Protein AF-U2W7V1-F1 (afdb_monomer_lite)

Foldseek 3Di:
DPPVVVVVVVVVVVVPPPVPVVVVVVVVVCVVVVVVPDDPVNLVVLLCCCPVVVDDLVVSCVVPVDDSVSNVVSNVVVVVVVVCCVVPDPPPQDPVNVVVVVVVVVVVVVVVVVVVVVVVVVVVVVVVVVD

Structure (mmCIF, N/CA/C/O backbone):
data_AF-U2W7V1-F1
#
_entry.id   AF-U2W7V1-F1
#
loop_
_atom_site.group_PDB
_atom_site.id
_atom_site.type_symbol
_atom_site.label_atom_id
_atom_site.label_alt_id
_atom_site.label_comp_id
_atom_site.label_asym_id
_atom_site.label_entity_id
_atom_site.label_seq_id
_atom_site.pdbx_PDB_ins_code
_atom_site.Cartn_x
_atom_site.Cartn_y
_atom_site.Cartn_z
_atom_site.occupancy
_atom_site.B_iso_or_equiv
_atom_site.auth_seq_id
_atom_site.auth_comp_id
_atom_site.auth_asym_id
_atom_site.auth_atom_id
_atom_site.pdbx_PDB_model_num
ATOM 1 N N . MET A 1 1 ? -11.593 -4.639 65.203 1.00 46.31 1 MET A N 1
ATOM 2 C CA . MET A 1 1 ? -12.203 -3.628 64.311 1.00 46.31 1 MET A CA 1
ATOM 3 C C . MET A 1 1 ? -11.632 -3.829 62.911 1.00 46.31 1 MET A C 1
ATOM 5 O O . MET A 1 1 ? -10.587 -3.262 62.651 1.00 46.31 1 MET A O 1
ATOM 9 N N . ASN A 1 2 ? -12.210 -4.727 62.095 1.00 41.78 2 ASN A N 1
ATOM 10 C CA . ASN A 1 2 ? -12.081 -4.755 60.615 1.00 41.78 2 ASN A CA 1
ATOM 11 C C . ASN A 1 2 ? -12.765 -5.967 59.935 1.00 41.78 2 ASN A C 1
ATOM 13 O O . ASN A 1 2 ? -12.389 -6.346 58.836 1.00 41.78 2 ASN A O 1
ATOM 17 N N . GLU A 1 3 ? -13.810 -6.550 60.529 1.00 38.28 3 GLU A N 1
ATOM 18 C CA . GLU A 1 3 ? -14.645 -7.562 59.842 1.00 38.28 3 GLU A CA 1
ATOM 19 C C . GLU A 1 3 ? -16.018 -7.019 59.419 1.00 38.28 3 GLU A C 1
ATOM 21 O O . GLU A 1 3 ? -16.662 -7.559 58.528 1.00 38.28 3 GLU A O 1
ATOM 26 N N . VAL A 1 4 ? -16.448 -5.884 59.979 1.00 44.00 4 VAL A N 1
ATOM 27 C CA . VAL A 1 4 ? -17.765 -5.289 59.684 1.00 44.00 4 VAL A CA 1
ATOM 28 C C . VAL A 1 4 ? -17.749 -4.461 58.385 1.00 44.00 4 VAL A C 1
ATOM 30 O O . VAL A 1 4 ? -18.788 -4.262 57.762 1.00 44.00 4 VAL A O 1
ATOM 33 N N . ALA A 1 5 ? -16.571 -4.025 57.920 1.00 38.69 5 ALA A N 1
ATOM 34 C CA . ALA A 1 5 ? -16.432 -3.235 56.691 1.00 38.69 5 ALA A CA 1
ATOM 35 C C . ALA A 1 5 ? -16.484 -4.079 55.402 1.00 38.69 5 ALA A C 1
ATOM 37 O O . ALA A 1 5 ? -16.853 -3.552 54.356 1.00 38.69 5 ALA A O 1
ATOM 38 N N . HIS A 1 6 ? -16.171 -5.378 55.4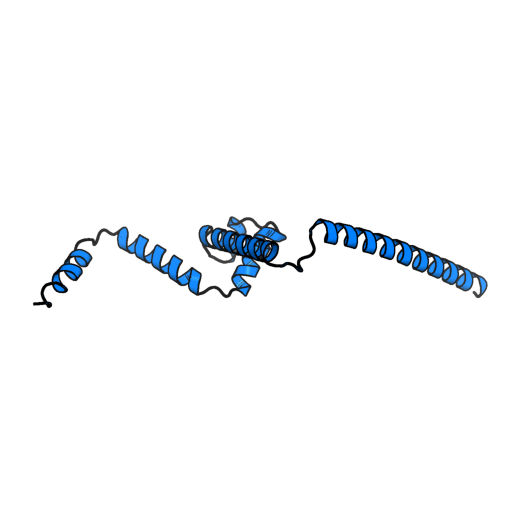74 1.00 37.34 6 HIS A N 1
ATOM 39 C CA . HIS A 1 6 ? -16.251 -6.284 54.322 1.00 37.34 6 HIS A CA 1
ATOM 40 C C . HIS A 1 6 ? -17.674 -6.800 54.062 1.00 37.34 6 HIS A C 1
ATOM 42 O O . HIS A 1 6 ? -18.056 -6.978 52.911 1.00 37.34 6 HIS A O 1
ATOM 48 N N . GLY A 1 7 ? -18.502 -6.951 55.102 1.00 36.66 7 GLY A N 1
ATOM 49 C CA . GLY A 1 7 ? -19.893 -7.388 54.924 1.00 36.66 7 GLY A CA 1
ATOM 50 C C . GLY A 1 7 ? -20.793 -6.348 54.238 1.00 36.66 7 GLY A C 1
ATOM 51 O O . GLY A 1 7 ? -21.747 -6.703 53.547 1.00 36.66 7 GLY A O 1
ATOM 52 N N . CYS A 1 8 ? -20.484 -5.054 54.380 1.00 32.47 8 CYS A N 1
ATOM 53 C CA . CYS A 1 8 ? -21.309 -3.980 53.815 1.00 32.47 8 CYS A CA 1
ATOM 54 C C . CYS A 1 8 ? -21.071 -3.753 52.311 1.00 32.47 8 CYS A C 1
ATOM 56 O O . CYS A 1 8 ? -21.986 -3.333 51.602 1.00 32.47 8 CYS A O 1
ATOM 58 N N . THR A 1 9 ? -19.877 -4.057 51.796 1.00 43.09 9 THR A N 1
ATOM 59 C CA . THR A 1 9 ? -19.566 -3.946 50.360 1.00 43.09 9 THR A CA 1
ATOM 60 C C . THR A 1 9 ? -20.189 -5.072 49.533 1.00 43.09 9 THR A C 1
ATOM 62 O O . THR A 1 9 ? -20.563 -4.844 48.383 1.00 43.09 9 THR A O 1
ATOM 65 N N . GLU A 1 10 ? -20.399 -6.253 50.117 1.00 36.72 10 GLU A N 1
ATOM 66 C CA . GLU A 1 10 ? -21.014 -7.399 49.431 1.00 36.72 10 GLU A CA 1
ATOM 67 C C . GLU A 1 10 ? -22.549 -7.304 49.345 1.00 36.72 10 GLU A C 1
ATOM 69 O O . GLU A 1 10 ? -23.153 -7.736 48.360 1.00 36.72 10 GLU A O 1
ATOM 74 N N . MET A 1 11 ? -23.196 -6.633 50.305 1.00 31.86 11 MET A N 1
ATOM 75 C CA . MET A 1 11 ? -24.655 -6.456 50.307 1.00 31.86 11 MET A CA 1
ATOM 76 C C . MET A 1 11 ? -25.177 -5.423 49.296 1.00 31.86 11 MET A C 1
ATOM 78 O O . MET A 1 11 ? -26.312 -5.547 48.830 1.00 31.86 11 MET A O 1
ATOM 82 N N . ILE A 1 12 ? -24.376 -4.424 48.909 1.00 43.31 12 ILE A N 1
ATOM 83 C CA . ILE A 1 12 ? -24.783 -3.455 47.873 1.00 43.31 12 ILE A CA 1
ATOM 84 C C . ILE A 1 12 ? -24.740 -4.108 46.482 1.00 43.31 12 ILE A C 1
ATOM 86 O O . ILE A 1 12 ? -25.607 -3.842 45.646 1.00 43.31 12 ILE A O 1
ATOM 90 N N . TYR A 1 13 ? -23.809 -5.041 46.255 1.00 39.81 13 TYR A N 1
ATOM 91 C CA . TYR A 1 13 ? -23.689 -5.762 44.984 1.00 39.81 13 TYR A CA 1
ATOM 92 C C . TYR A 1 13 ? -24.895 -6.674 44.702 1.00 39.81 13 TYR A C 1
ATOM 94 O O . TYR A 1 13 ? -25.314 -6.813 43.556 1.00 39.81 13 TYR A O 1
ATOM 102 N N . GLN A 1 14 ? -25.521 -7.235 45.741 1.00 37.44 14 GLN A N 1
ATOM 103 C CA . GLN A 1 14 ? -26.710 -8.083 45.591 1.00 37.44 14 GLN A CA 1
ATOM 104 C C . GLN A 1 14 ? -28.033 -7.305 45.478 1.00 37.44 14 GLN A C 1
ATOM 106 O O . GLN A 1 14 ? -29.055 -7.892 45.119 1.00 37.44 14 GLN A O 1
ATOM 111 N N . ARG A 1 15 ? -28.046 -5.988 45.734 1.00 37.66 15 ARG A N 1
ATOM 112 C CA . ARG A 1 15 ? -29.266 -5.159 45.651 1.00 37.66 15 ARG A CA 1
ATOM 113 C C . ARG A 1 15 ? -29.425 -4.420 44.318 1.00 37.66 15 ARG A C 1
ATOM 115 O O . ARG A 1 15 ? -30.537 -4.019 43.990 1.00 37.66 15 ARG A O 1
ATOM 122 N N . CYS A 1 16 ? -28.369 -4.311 43.514 1.00 37.78 16 CYS A N 1
ATOM 123 C CA . CYS A 1 16 ? -28.434 -3.785 42.146 1.00 37.78 16 CYS A CA 1
ATOM 124 C C . CYS A 1 16 ? -28.500 -4.912 41.106 1.00 37.78 16 CYS A C 1
ATOM 126 O O . CYS A 1 16 ? -27.800 -4.893 40.098 1.00 37.78 16 CYS A O 1
ATOM 128 N N . ASN A 1 17 ? -29.385 -5.887 41.328 1.00 46.75 17 ASN A N 1
ATOM 129 C CA . ASN A 1 17 ? -29.842 -6.792 40.277 1.00 46.75 17 ASN A CA 1
ATOM 130 C C . ASN A 1 17 ? -30.940 -6.098 39.449 1.00 46.75 17 ASN A C 1
ATOM 132 O O . ASN A 1 17 ? -32.099 -6.508 39.446 1.00 46.75 17 ASN A O 1
ATOM 136 N N . THR A 1 18 ? -30.582 -5.000 38.781 1.00 43.03 18 THR A N 1
ATOM 137 C CA . THR A 1 18 ? -31.347 -4.505 37.637 1.00 43.03 18 THR A CA 1
ATOM 138 C C . THR A 1 18 ? -30.667 -5.049 36.390 1.00 43.03 18 THR A C 1
ATOM 140 O O . THR A 1 18 ? -29.476 -4.843 36.150 1.00 43.03 18 THR A O 1
ATOM 143 N N . SER A 1 19 ? -31.435 -5.800 35.611 1.00 51.12 19 SER A N 1
ATOM 144 C CA . SER A 1 19 ? -31.027 -6.630 34.471 1.00 51.12 19 SER A CA 1
ATOM 145 C C . SER A 1 19 ? -30.205 -5.935 33.369 1.00 51.12 19 SER A C 1
ATOM 147 O O . SER A 1 19 ? -29.739 -6.605 32.452 1.00 51.12 19 SER A O 1
ATOM 149 N N . GLY A 1 20 ? -29.974 -4.621 33.448 1.00 51.78 20 GLY A N 1
ATOM 150 C CA . GLY A 1 20 ? -29.133 -3.863 32.517 1.00 51.78 20 GLY A CA 1
ATOM 151 C C . GLY A 1 20 ? -27.649 -3.766 32.901 1.00 51.78 20 GLY A C 1
ATOM 152 O O . GLY A 1 20 ? -26.794 -3.772 32.017 1.00 51.78 20 GLY A O 1
ATOM 153 N N . LEU A 1 21 ? -27.298 -3.719 34.193 1.00 42.81 21 LEU A N 1
ATOM 154 C CA . LEU A 1 21 ? -25.903 -3.482 34.610 1.00 42.81 21 LEU A CA 1
ATOM 155 C C . LEU A 1 21 ? -25.003 -4.709 34.407 1.00 42.81 21 LEU A C 1
ATOM 157 O O . LEU A 1 21 ? -23.841 -4.559 34.034 1.00 42.81 21 LEU A O 1
ATOM 161 N N . MET A 1 22 ? -25.546 -5.922 34.548 1.00 49.09 22 MET A N 1
ATOM 162 C CA . MET A 1 22 ? -24.823 -7.164 34.232 1.00 49.09 22 MET A CA 1
ATOM 163 C C . MET A 1 22 ? -24.503 -7.282 32.734 1.00 49.09 22 MET A C 1
ATOM 165 O O . MET A 1 22 ? -23.434 -7.771 32.373 1.00 49.09 22 MET A O 1
ATOM 169 N N . SER A 1 23 ? -25.381 -6.772 31.863 1.00 51.91 23 SER A N 1
ATOM 170 C CA . SER A 1 23 ? -25.150 -6.746 30.414 1.00 51.91 23 SER A CA 1
ATOM 171 C C . SER A 1 23 ? -24.020 -5.777 30.049 1.00 51.91 23 SER A C 1
ATOM 173 O O . SER A 1 23 ? -23.095 -6.145 29.327 1.00 51.91 23 SER A O 1
ATOM 175 N N . ILE A 1 24 ? -24.015 -4.577 30.639 1.00 53.06 24 ILE A N 1
ATOM 176 C CA . ILE A 1 24 ? -22.962 -3.575 30.414 1.00 53.06 24 ILE A CA 1
ATOM 177 C C . ILE A 1 24 ? -21.617 -4.042 30.989 1.00 53.06 24 ILE A C 1
ATOM 179 O O . ILE A 1 24 ? -20.596 -3.908 30.322 1.00 53.06 24 ILE A O 1
ATOM 183 N N . ILE A 1 25 ? -21.585 -4.652 32.179 1.00 54.06 25 ILE A N 1
ATOM 184 C CA . ILE A 1 25 ? -20.343 -5.194 32.755 1.00 54.06 25 ILE A CA 1
ATOM 185 C C . ILE A 1 25 ? -19.805 -6.368 31.919 1.00 54.06 25 ILE A C 1
ATOM 187 O O . ILE A 1 25 ? -18.590 -6.478 31.771 1.00 54.06 25 ILE A O 1
ATOM 191 N N . SER A 1 26 ? -20.667 -7.208 31.328 1.00 52.16 26 SER A N 1
ATOM 192 C CA . SER A 1 26 ? -20.252 -8.266 30.389 1.00 52.16 26 SER A CA 1
ATOM 193 C C . SER A 1 26 ? -19.654 -7.686 29.102 1.00 52.16 26 SER A C 1
ATOM 195 O O . SER A 1 26 ? -18.567 -8.090 28.698 1.00 52.16 26 SER A O 1
ATOM 197 N N . LEU A 1 27 ? -20.298 -6.667 28.523 1.00 50.19 27 LEU A N 1
ATOM 198 C CA . LEU A 1 27 ? -19.819 -5.944 27.337 1.00 50.19 27 LEU A CA 1
ATOM 199 C C . LEU A 1 27 ? -18.483 -5.226 27.592 1.00 50.19 27 LEU A C 1
ATOM 201 O O . LEU A 1 27 ? -17.589 -5.237 26.747 1.00 50.19 27 LEU A O 1
ATOM 205 N N . VAL A 1 28 ? -18.317 -4.628 28.773 1.00 50.19 28 VAL A N 1
ATOM 206 C CA . VAL A 1 28 ? -17.080 -3.937 29.167 1.00 50.19 28 VAL A CA 1
ATOM 207 C C . VAL A 1 28 ? -15.974 -4.940 29.531 1.00 50.19 28 VAL A C 1
ATOM 209 O O . VAL A 1 28 ? -14.817 -4.713 29.183 1.00 50.19 28 VAL A O 1
ATOM 212 N N . LYS A 1 29 ? -16.297 -6.091 30.144 1.00 49.16 29 LYS A N 1
ATOM 213 C CA . LYS A 1 29 ? -15.340 -7.195 30.362 1.00 49.16 29 LYS A CA 1
ATOM 214 C C . LYS A 1 29 ? -14.842 -7.790 29.046 1.00 49.16 29 LYS A C 1
ATOM 216 O O . LYS A 1 29 ? -13.643 -8.032 28.924 1.00 49.16 29 LYS A O 1
ATOM 221 N N . GLU A 1 30 ? -15.716 -7.990 28.063 1.00 47.25 30 GLU A N 1
ATOM 222 C CA . GLU A 1 30 ? -15.316 -8.448 26.728 1.00 47.25 30 GLU A CA 1
ATOM 223 C C . 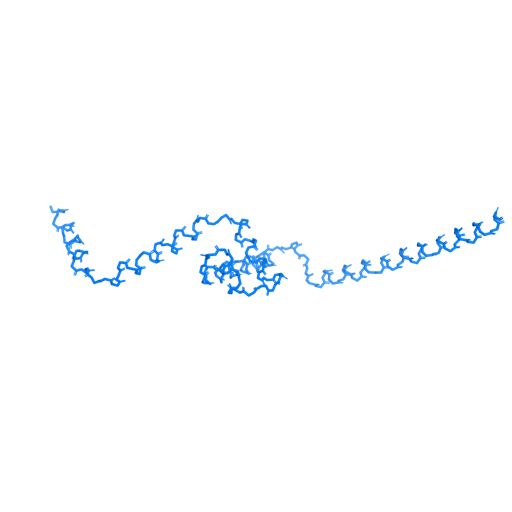GLU A 1 30 ? -14.439 -7.408 26.021 1.00 47.25 30 GLU A C 1
ATOM 225 O O . GLU A 1 30 ? -13.371 -7.758 25.531 1.00 47.25 30 GLU A O 1
ATOM 230 N N . GLN A 1 31 ? -14.786 -6.118 26.067 1.00 49.19 31 GLN A N 1
ATOM 231 C CA . GLN A 1 31 ? -13.950 -5.042 25.510 1.00 49.19 31 GLN A CA 1
ATOM 232 C C . GLN A 1 31 ? -12.540 -4.981 26.139 1.00 49.19 31 GLN A C 1
ATOM 234 O O . GLN A 1 31 ? -11.540 -4.870 25.426 1.00 49.19 31 GLN A O 1
ATOM 239 N N . ILE A 1 32 ? -12.431 -5.122 27.465 1.00 44.88 32 ILE A N 1
ATOM 240 C CA . ILE A 1 32 ? -11.150 -5.055 28.193 1.00 44.88 32 ILE A CA 1
ATOM 241 C C . ILE A 1 32 ? -10.292 -6.321 27.979 1.00 44.88 32 ILE A C 1
ATOM 243 O O . ILE A 1 32 ? -9.063 -6.233 27.924 1.00 44.88 32 ILE A O 1
ATOM 247 N N . ILE A 1 33 ? -10.906 -7.499 27.812 1.00 49.66 33 ILE A N 1
ATOM 248 C CA . ILE A 1 33 ? -10.192 -8.764 27.549 1.00 49.66 33 ILE A CA 1
ATOM 249 C C . ILE A 1 33 ? -9.757 -8.872 26.077 1.00 49.66 33 ILE A C 1
ATOM 251 O O . ILE A 1 33 ? -8.689 -9.418 25.794 1.00 49.66 33 ILE A O 1
ATOM 255 N N . MET A 1 34 ? -10.527 -8.312 25.140 1.00 48.34 34 MET A N 1
ATOM 256 C CA . MET A 1 34 ? -10.229 -8.369 23.705 1.00 48.34 34 MET A CA 1
ATOM 257 C C . MET A 1 34 ? -9.060 -7.463 23.309 1.00 48.34 34 MET A C 1
ATOM 259 O O . MET A 1 34 ? -8.210 -7.880 22.524 1.00 48.34 34 MET A O 1
ATOM 263 N N . SER A 1 35 ? -8.905 -6.296 23.942 1.00 48.91 35 SER A N 1
ATOM 264 C CA . SER A 1 35 ? -7.694 -5.465 23.797 1.00 48.91 35 SER A CA 1
ATOM 265 C C . SER A 1 35 ? -6.400 -6.235 24.137 1.00 48.91 35 SER A C 1
ATOM 267 O O . SER A 1 35 ? -5.376 -6.065 23.465 1.00 48.91 35 SER A O 1
ATOM 269 N N . ARG A 1 36 ? -6.481 -7.166 25.103 1.00 50.53 36 ARG A N 1
ATOM 270 C CA . ARG A 1 36 ? -5.369 -8.006 25.577 1.00 50.53 36 ARG A CA 1
ATOM 271 C C . ARG A 1 36 ? -5.106 -9.280 24.756 1.00 50.53 36 ARG A C 1
ATOM 273 O O . ARG A 1 36 ? -4.075 -9.901 24.987 1.00 50.53 36 ARG A O 1
ATOM 280 N N . LYS A 1 37 ? -5.997 -9.699 23.842 1.00 55.25 37 LYS A N 1
ATOM 281 C CA . LYS A 1 37 ? -5.941 -11.038 23.204 1.00 55.25 37 LYS A CA 1
ATOM 282 C C . LYS A 1 37 ? -5.642 -11.078 21.707 1.00 55.25 37 LYS A C 1
ATOM 284 O O . LYS A 1 37 ? -5.332 -12.153 21.204 1.00 55.25 37 LYS A O 1
ATOM 289 N N . TYR A 1 38 ? -5.735 -9.966 20.986 1.00 63.19 38 TYR A N 1
ATOM 290 C CA . TYR A 1 38 ? -5.417 -9.987 19.559 1.00 63.19 38 TYR A CA 1
ATOM 291 C C . TYR A 1 38 ? -3.917 -9.868 19.331 1.00 63.19 38 TYR A C 1
ATOM 293 O O . TYR A 1 38 ? -3.295 -8.903 19.782 1.00 63.19 38 TYR A O 1
ATOM 301 N N . GLU A 1 39 ? -3.365 -10.840 18.607 1.00 73.31 39 GLU A N 1
ATOM 302 C CA . GLU A 1 39 ? -1.978 -10.824 18.162 1.00 73.31 39 GLU A CA 1
ATOM 303 C C . GLU A 1 39 ? -1.686 -9.501 17.430 1.00 73.31 39 GLU A C 1
ATOM 305 O O . GLU A 1 39 ? -2.496 -9.071 16.599 1.00 73.31 39 GLU A O 1
ATOM 310 N N . PRO A 1 40 ? -0.561 -8.827 17.720 1.00 76.44 40 PRO A N 1
ATOM 311 C CA . PRO A 1 40 ? -0.217 -7.565 17.069 1.00 76.44 40 PRO A CA 1
ATOM 312 C C . PRO A 1 40 ? -0.164 -7.691 15.539 1.00 76.44 40 PRO A C 1
ATOM 314 O O . PRO A 1 40 ? -0.596 -6.773 14.844 1.00 76.44 40 PRO A O 1
ATOM 317 N N . GLU A 1 41 ? 0.255 -8.844 15.008 1.00 74.44 41 GLU A N 1
ATOM 318 C CA . GLU A 1 41 ? 0.202 -9.135 13.568 1.00 74.44 41 GLU A CA 1
ATOM 319 C C . GLU A 1 41 ? -1.224 -9.149 13.019 1.00 74.44 41 GLU A C 1
ATOM 321 O O . GLU A 1 41 ? -1.504 -8.605 11.948 1.00 74.44 41 GLU A O 1
ATOM 326 N N . PHE A 1 42 ? -2.160 -9.721 13.775 1.00 80.00 42 PHE A N 1
ATOM 327 C CA . PHE A 1 42 ? -3.560 -9.741 13.387 1.00 80.00 42 PHE A CA 1
ATOM 328 C C . PHE A 1 42 ? -4.155 -8.329 13.386 1.00 80.00 42 PHE A C 1
ATOM 330 O O . PHE A 1 42 ? -4.800 -7.942 12.413 1.00 80.00 42 PHE A O 1
ATOM 337 N N . LYS A 1 43 ? -3.877 -7.520 14.419 1.00 82.75 43 LYS A N 1
ATOM 338 C CA . LYS A 1 43 ? -4.299 -6.107 14.460 1.00 82.75 43 LYS A CA 1
ATOM 339 C C . LYS A 1 43 ? -3.758 -5.334 13.251 1.00 82.75 43 LYS A C 1
ATOM 341 O O . LYS A 1 43 ? -4.535 -4.669 12.566 1.00 82.75 43 LYS A O 1
ATOM 346 N N . ARG A 1 44 ? -2.465 -5.489 12.931 1.00 82.62 44 ARG A N 1
ATOM 347 C CA . ARG A 1 44 ? -1.829 -4.895 11.739 1.00 82.62 44 ARG A CA 1
ATOM 348 C C . ARG A 1 44 ? -2.524 -5.308 10.446 1.00 82.62 44 ARG A C 1
ATOM 350 O O . ARG A 1 44 ? -2.834 -4.453 9.620 1.00 82.62 44 ARG A O 1
ATOM 357 N N . LYS A 1 45 ? -2.830 -6.600 10.287 1.00 85.75 45 LYS A N 1
ATOM 358 C CA . LYS A 1 45 ? -3.555 -7.110 9.116 1.00 85.75 45 LYS A CA 1
ATOM 359 C C . LYS A 1 45 ? -4.907 -6.415 8.946 1.00 85.75 45 LYS A C 1
ATOM 361 O O . LYS A 1 45 ? -5.243 -6.012 7.838 1.00 85.75 45 LYS A O 1
ATOM 366 N N . ILE A 1 46 ? -5.671 -6.252 10.025 1.00 87.44 46 ILE A N 1
ATOM 367 C CA . ILE A 1 46 ? -6.987 -5.604 9.967 1.00 87.44 46 ILE A CA 1
ATOM 368 C C . ILE A 1 46 ? -6.875 -4.118 9.611 1.00 87.44 46 ILE A C 1
ATOM 370 O O . ILE A 1 46 ? -7.631 -3.633 8.769 1.00 87.44 46 ILE A O 1
ATOM 374 N N . VAL A 1 47 ? -5.920 -3.404 10.210 1.00 84.06 47 VAL A N 1
ATOM 375 C CA . VAL A 1 47 ? -5.670 -1.991 9.891 1.00 84.06 47 VAL A CA 1
ATOM 376 C C . VAL A 1 47 ? -5.269 -1.826 8.421 1.00 84.06 47 VAL A C 1
ATOM 378 O O . VAL A 1 47 ? -5.790 -0.935 7.751 1.00 84.06 47 VAL A O 1
ATOM 381 N N . ARG A 1 48 ? -4.437 -2.729 7.888 1.00 84.75 48 ARG A N 1
ATOM 382 C CA . ARG A 1 48 ? -4.035 -2.743 6.476 1.00 84.75 48 ARG A CA 1
ATOM 383 C C . ARG A 1 48 ? -5.216 -2.891 5.518 1.00 84.75 48 ARG A C 1
ATOM 385 O O . ARG A 1 48 ? -5.330 -2.117 4.571 1.00 84.75 48 ARG A O 1
ATOM 392 N N . LEU A 1 49 ? -6.124 -3.834 5.785 1.00 86.44 49 LEU A N 1
ATOM 393 C CA . LEU A 1 49 ? -7.337 -4.020 4.973 1.00 86.44 49 LEU A CA 1
ATOM 394 C C . LEU A 1 49 ? -8.150 -2.719 4.867 1.00 86.44 49 LEU A C 1
ATOM 396 O O . LEU A 1 49 ? -8.747 -2.434 3.830 1.00 86.44 49 LEU A O 1
ATOM 400 N N . HIS A 1 50 ? -8.191 -1.922 5.937 1.00 86.94 50 HIS A N 1
ATOM 401 C CA . HIS A 1 50 ? -8.907 -0.652 5.925 1.00 86.94 50 HIS A CA 1
ATOM 402 C C . HIS A 1 50 ? -8.125 0.466 5.223 1.00 86.94 50 HIS A C 1
ATOM 404 O O . HIS A 1 50 ? -8.672 1.114 4.332 1.00 86.94 50 HIS A O 1
ATOM 410 N N . LEU A 1 51 ? -6.874 0.703 5.629 1.00 79.44 51 LEU A N 1
ATOM 411 C CA . LEU A 1 51 ? -6.093 1.869 5.204 1.00 79.44 51 LEU A CA 1
ATOM 412 C C . LEU A 1 51 ? -5.456 1.704 3.821 1.00 79.44 51 LEU A C 1
ATOM 414 O O . LEU A 1 51 ? -5.436 2.661 3.054 1.00 79.44 51 LEU A O 1
ATOM 418 N N . GLU A 1 52 ? -4.947 0.515 3.498 1.00 79.38 52 GLU A N 1
ATOM 419 C CA . GLU A 1 52 ? -4.272 0.257 2.220 1.00 79.38 52 GLU A CA 1
ATOM 420 C C . GLU A 1 52 ? -5.252 -0.256 1.160 1.00 79.38 52 GLU A C 1
ATOM 422 O O . GLU A 1 52 ? -5.233 0.206 0.022 1.00 79.38 52 GLU A O 1
ATOM 427 N N . GLU A 1 53 ? -6.144 -1.181 1.525 1.00 83.88 53 GLU A N 1
ATOM 428 C CA . GLU A 1 53 ? -7.090 -1.791 0.575 1.00 83.88 53 GLU A CA 1
ATOM 429 C C . GLU A 1 53 ? -8.447 -1.061 0.505 1.00 83.88 53 GLU A C 1
ATOM 431 O O . GLU A 1 53 ? -9.303 -1.408 -0.310 1.00 83.88 53 GLU A O 1
ATOM 436 N N . GLY A 1 54 ? -8.678 -0.054 1.357 1.00 86.81 54 GLY A N 1
ATOM 437 C CA . GLY A 1 54 ? -9.889 0.777 1.333 1.00 86.81 54 GLY A CA 1
ATOM 438 C C . GLY A 1 54 ? -11.175 0.056 1.755 1.00 86.81 54 GLY A C 1
ATOM 439 O O . GLY A 1 54 ? -12.282 0.530 1.476 1.00 86.81 54 GLY A O 1
ATOM 440 N N . ARG A 1 55 ? -11.080 -1.105 2.416 1.00 87.50 55 ARG A N 1
ATOM 441 C CA . ARG A 1 55 ? -12.257 -1.885 2.833 1.00 87.50 55 ARG A CA 1
ATOM 442 C C . ARG A 1 55 ? -13.050 -1.118 3.887 1.00 87.50 55 ARG A C 1
ATOM 444 O O . ARG A 1 55 ? -12.495 -0.577 4.838 1.00 87.50 55 ARG A O 1
ATOM 451 N N . SER A 1 56 ? -14.379 -1.110 3.778 1.00 88.00 56 SER A N 1
ATOM 452 C CA . SER A 1 56 ? -15.218 -0.457 4.790 1.00 88.00 56 SER A CA 1
ATOM 453 C C . SER A 1 56 ? -15.194 -1.211 6.121 1.00 88.00 56 SER A C 1
ATOM 455 O O . SER A 1 56 ? -15.207 -2.443 6.144 1.00 88.00 56 SER A O 1
ATOM 457 N N . TYR A 1 57 ? -15.284 -0.478 7.236 1.00 81.25 57 TYR A N 1
ATOM 458 C CA . TYR A 1 57 ? -15.412 -1.074 8.568 1.00 81.25 57 TYR A CA 1
ATOM 459 C C . TYR A 1 57 ? -16.509 -2.139 8.632 1.00 81.25 57 TYR A C 1
ATOM 461 O O . TYR A 1 57 ? -16.284 -3.193 9.205 1.00 81.25 57 TYR A O 1
ATOM 469 N N . LYS A 1 58 ? -17.665 -1.903 7.991 1.00 85.94 58 LYS A N 1
ATOM 470 C CA . LYS A 1 58 ? -18.786 -2.857 7.966 1.00 85.94 58 LYS A CA 1
ATOM 471 C C . LYS A 1 58 ? -18.393 -4.200 7.345 1.00 85.94 58 LYS A C 1
ATOM 473 O O . LYS A 1 58 ? -18.743 -5.239 7.892 1.00 85.94 58 LYS A O 1
ATOM 478 N N . SER A 1 59 ? -17.672 -4.172 6.221 1.00 87.31 59 SER A N 1
ATOM 479 C CA . SER A 1 59 ? -17.201 -5.386 5.541 1.00 87.31 59 SER A CA 1
ATOM 480 C C . SER A 1 59 ? -16.231 -6.166 6.424 1.00 87.31 59 SER A C 1
ATOM 482 O O . SER A 1 59 ? -16.385 -7.371 6.584 1.00 87.31 59 SER A O 1
ATOM 484 N N . ILE A 1 60 ? -15.282 -5.470 7.049 1.00 85.62 60 ILE A N 1
ATOM 485 C CA . ILE A 1 60 ? -14.278 -6.092 7.914 1.00 85.62 60 ILE A CA 1
ATOM 486 C C . ILE A 1 60 ? -14.946 -6.679 9.172 1.00 85.62 60 ILE A C 1
ATOM 488 O O . ILE A 1 60 ? -14.706 -7.827 9.529 1.00 85.62 60 ILE A O 1
ATOM 492 N N . THR A 1 61 ? -15.844 -5.940 9.827 1.00 82.25 61 THR A N 1
ATOM 493 C CA . THR A 1 61 ? -16.553 -6.434 11.020 1.00 82.25 61 THR A CA 1
ATOM 494 C C . THR A 1 61 ? -17.468 -7.620 10.711 1.00 82.25 61 THR A C 1
ATOM 496 O O . THR A 1 61 ? -17.625 -8.494 11.556 1.00 82.25 61 THR A O 1
ATOM 499 N N . ALA A 1 62 ? -18.058 -7.669 9.511 1.00 82.25 62 ALA A N 1
ATOM 500 C CA . ALA A 1 62 ? -18.913 -8.778 9.087 1.00 82.25 62 ALA A CA 1
ATOM 501 C C . ALA A 1 62 ? -18.116 -10.059 8.793 1.00 82.25 62 ALA A C 1
ATOM 503 O O . ALA A 1 62 ? -18.594 -11.147 9.089 1.00 82.25 62 ALA A O 1
ATOM 504 N N . GLU A 1 63 ? -16.910 -9.935 8.233 1.00 82.69 63 GLU A N 1
ATOM 505 C CA . GLU A 1 63 ? -16.055 -11.079 7.890 1.00 82.69 63 GLU A CA 1
ATOM 506 C C . GLU A 1 63 ? -15.371 -11.685 9.122 1.00 82.69 63 GLU A C 1
ATOM 508 O O . GLU A 1 63 ? -15.301 -12.903 9.258 1.00 82.69 63 GLU A O 1
ATOM 513 N N . TYR A 1 64 ? -14.892 -10.844 10.040 1.00 79.44 64 TYR A N 1
ATOM 514 C CA . TYR A 1 64 ? -14.056 -11.287 11.158 1.00 79.44 64 TYR A CA 1
ATOM 515 C C . TYR A 1 64 ? -14.752 -11.243 12.530 1.00 79.44 64 TYR A C 1
ATOM 517 O O . TYR A 1 64 ? -14.171 -11.657 13.533 1.00 79.44 64 TYR A O 1
ATOM 525 N N . GLY A 1 65 ? -15.987 -10.739 12.600 1.00 71.12 65 GLY A N 1
ATOM 526 C CA . GLY A 1 65 ? -16.848 -10.851 13.783 1.00 71.12 65 GLY A CA 1
ATOM 527 C C . GLY A 1 65 ? -16.508 -9.932 14.962 1.00 71.12 65 GLY A C 1
ATOM 528 O O . GLY A 1 65 ? -16.994 -10.163 16.066 1.00 71.12 65 GLY A O 1
ATOM 529 N N . PHE A 1 66 ? -15.690 -8.892 14.772 1.00 78.56 66 PHE A N 1
ATOM 530 C CA . PHE A 1 66 ? -15.386 -7.905 15.819 1.00 78.56 66 PHE A CA 1
ATOM 531 C C . PHE A 1 66 ? -16.190 -6.606 15.687 1.00 78.56 66 PHE A C 1
ATOM 533 O O . PHE A 1 66 ? -16.788 -6.314 14.654 1.00 78.56 66 PHE A O 1
ATOM 540 N N . SER A 1 67 ? -16.212 -5.806 16.759 1.00 76.00 67 SER A N 1
ATOM 541 C CA . SER A 1 67 ? -16.941 -4.533 16.787 1.00 76.00 67 SER A CA 1
ATOM 542 C C . SER A 1 67 ? -16.245 -3.447 15.960 1.00 76.00 67 SER A C 1
ATOM 544 O O . SER A 1 67 ? -15.017 -3.372 15.911 1.00 76.00 67 SER A O 1
ATOM 546 N N . LYS A 1 68 ? -17.030 -2.535 15.369 1.00 79.69 68 LYS A N 1
ATOM 547 C CA . LYS A 1 68 ? -16.504 -1.347 14.669 1.00 79.69 68 LYS A CA 1
ATOM 548 C C . LYS A 1 68 ? -15.568 -0.525 15.565 1.00 79.69 68 LYS A C 1
ATOM 550 O O . LYS A 1 68 ? -14.557 -0.019 15.088 1.00 79.69 68 LYS A O 1
ATOM 555 N N . THR A 1 69 ? -15.896 -0.416 16.852 1.00 78.19 69 THR A N 1
ATOM 556 C CA . THR A 1 69 ? -15.107 0.319 17.848 1.00 78.19 69 THR A CA 1
ATOM 557 C C . THR A 1 69 ? -13.699 -0.252 17.999 1.00 78.19 69 THR A C 1
ATOM 559 O O . THR A 1 69 ? -12.746 0.514 18.061 1.00 78.19 69 THR A O 1
ATOM 562 N N . ALA A 1 70 ? -13.551 -1.581 17.990 1.00 78.31 70 ALA A N 1
ATOM 563 C CA . ALA A 1 70 ? -12.240 -2.225 18.082 1.00 78.31 70 ALA A CA 1
ATOM 564 C C . ALA A 1 70 ? -11.361 -1.910 16.862 1.00 78.31 70 ALA A C 1
ATOM 566 O O . ALA A 1 70 ? -10.201 -1.542 17.020 1.00 78.31 70 ALA A O 1
ATOM 567 N N . VAL A 1 71 ? -11.933 -1.976 15.655 1.00 81.19 71 VAL A N 1
ATOM 568 C CA . VAL A 1 71 ? -11.207 -1.640 14.418 1.00 81.19 71 VAL A CA 1
ATOM 569 C C . VAL A 1 71 ? -10.790 -0.169 14.410 1.00 81.19 71 VAL A C 1
ATOM 571 O O . VAL A 1 71 ? -9.647 0.136 14.090 1.00 81.19 71 VAL A O 1
ATOM 574 N N . SER A 1 72 ? -11.690 0.732 14.821 1.00 81.00 72 SER A N 1
ATOM 575 C CA . SER A 1 72 ? -11.385 2.163 14.963 1.00 81.00 72 SER A CA 1
ATOM 576 C C . SER A 1 72 ? -10.215 2.393 15.920 1.00 81.00 72 SER A C 1
ATOM 578 O O . SER A 1 72 ? -9.277 3.106 15.579 1.00 81.00 72 SER A O 1
ATOM 580 N N . HIS A 1 73 ? -10.232 1.736 17.085 1.00 82.44 73 HIS A N 1
ATOM 581 C CA . HIS A 1 73 ? -9.163 1.848 18.075 1.00 82.44 73 HIS A CA 1
ATOM 582 C C . HIS A 1 73 ? -7.812 1.382 17.522 1.00 82.44 73 HIS A C 1
ATOM 584 O O . HIS A 1 73 ? -6.813 2.068 17.703 1.00 82.44 73 HIS A O 1
ATOM 590 N N . TRP A 1 74 ? -7.764 0.253 16.806 1.00 84.00 74 TRP A N 1
ATOM 591 C CA . TRP A 1 74 ? -6.511 -0.223 16.207 1.00 84.00 74 TRP A CA 1
ATOM 592 C C . TRP A 1 74 ? -5.999 0.707 15.108 1.00 84.00 74 TRP A C 1
ATOM 594 O O . TRP A 1 74 ? -4.793 0.916 15.014 1.00 84.00 74 TRP A O 1
ATOM 604 N N . CYS A 1 75 ? -6.888 1.300 14.305 1.00 82.38 75 CYS A N 1
ATOM 605 C CA . CYS A 1 75 ? -6.498 2.310 13.320 1.00 82.38 75 CYS A CA 1
ATOM 606 C C . CYS A 1 75 ? -5.905 3.560 13.994 1.00 82.38 75 CYS A C 1
ATOM 608 O O . CYS A 1 75 ? -4.900 4.089 13.523 1.00 82.38 75 CYS A O 1
ATOM 610 N N . GLU A 1 76 ? -6.486 4.012 15.108 1.00 81.44 76 GLU A N 1
ATOM 611 C CA . GLU A 1 76 ? -5.963 5.141 15.884 1.00 81.44 76 GLU A CA 1
ATOM 612 C C . GLU A 1 76 ? -4.614 4.829 16.543 1.00 81.44 76 GLU A C 1
ATOM 614 O O . GLU A 1 76 ? -3.705 5.657 16.489 1.00 81.44 76 GLU A O 1
ATOM 619 N N . GLU A 1 77 ? -4.463 3.648 17.153 1.00 80.31 77 GLU A N 1
ATOM 620 C CA . GLU A 1 77 ? -3.192 3.189 17.729 1.00 80.31 77 GLU A CA 1
ATOM 621 C C . GLU A 1 77 ? -2.095 3.126 16.664 1.00 80.31 77 GLU A C 1
ATOM 623 O O . GLU A 1 77 ? -1.022 3.692 16.864 1.00 80.31 77 GLU A O 1
ATOM 628 N N . TYR A 1 78 ? -2.392 2.528 15.507 1.00 80.31 78 TYR A N 1
ATOM 629 C CA . TYR A 1 78 ? -1.458 2.435 14.387 1.00 80.31 78 TYR A CA 1
ATOM 630 C C . TYR A 1 78 ? -1.055 3.818 13.860 1.00 80.31 78 TYR A C 1
ATOM 632 O O . TYR A 1 78 ? 0.123 4.087 13.648 1.00 80.31 78 TYR A O 1
ATOM 640 N N . SER A 1 79 ? -2.012 4.740 13.711 1.00 75.38 79 SER A N 1
ATOM 641 C CA . SER A 1 79 ? -1.714 6.106 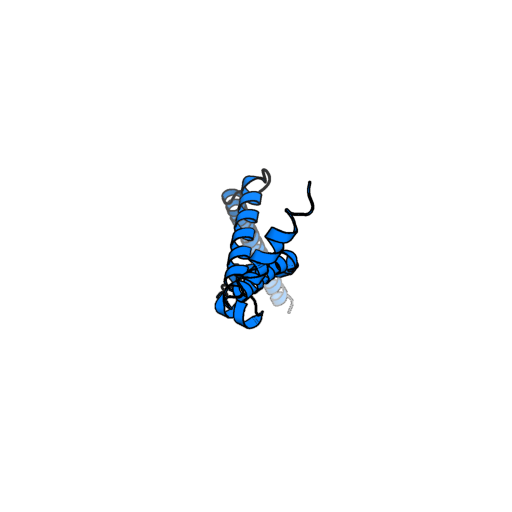13.266 1.00 75.38 79 SER A CA 1
ATOM 642 C C . SER A 1 79 ? -0.817 6.858 14.254 1.00 75.38 79 SER A C 1
ATOM 644 O O . SER A 1 79 ? 0.081 7.584 13.827 1.00 75.38 79 SER A O 1
ATOM 646 N N . LYS A 1 80 ? -1.044 6.697 15.564 1.00 76.50 80 LYS A N 1
ATOM 647 C CA . LYS A 1 80 ? -0.203 7.302 16.609 1.00 76.50 80 LYS A CA 1
ATOM 648 C C . LYS A 1 80 ? 1.193 6.692 16.622 1.00 76.50 80 LYS A C 1
ATOM 650 O O . LYS A 1 80 ? 2.166 7.427 16.757 1.00 76.50 80 LYS A O 1
ATOM 655 N N . GLU A 1 81 ? 1.298 5.376 16.449 1.00 75.75 81 GLU A N 1
ATOM 656 C CA . GLU A 1 81 ? 2.575 4.674 16.326 1.00 75.75 81 GLU A CA 1
ATOM 657 C C . GLU A 1 81 ? 3.362 5.207 15.121 1.00 75.75 81 GLU A C 1
ATOM 659 O O . GLU A 1 81 ? 4.483 5.680 15.298 1.00 75.75 81 GLU A O 1
ATOM 664 N N . CYS A 1 82 ? 2.753 5.274 13.933 1.00 71.94 82 CYS A N 1
ATOM 665 C CA . CYS A 1 82 ? 3.375 5.855 12.741 1.00 71.94 82 CYS A CA 1
ATOM 666 C C . CYS A 1 82 ? 3.833 7.305 12.956 1.00 71.94 82 CYS A C 1
ATOM 668 O O . CYS A 1 82 ? 4.959 7.649 12.598 1.00 71.94 82 CYS A O 1
ATOM 670 N N . GLN A 1 83 ? 2.997 8.143 13.576 1.00 69.31 83 GLN A N 1
ATOM 671 C CA . GLN A 1 83 ? 3.345 9.535 13.871 1.00 69.31 83 GLN A CA 1
ATOM 672 C C . GLN A 1 83 ? 4.494 9.637 14.886 1.00 69.31 83 GLN A C 1
ATOM 674 O O . GLN A 1 83 ? 5.391 10.467 14.742 1.00 69.31 83 GLN A O 1
ATOM 679 N N . SER A 1 84 ? 4.513 8.766 15.895 1.00 71.94 84 SER A N 1
ATOM 680 C CA . SER A 1 84 ? 5.602 8.718 16.870 1.00 71.94 84 SER A CA 1
ATOM 681 C C . SER A 1 84 ? 6.918 8.253 16.238 1.00 71.94 84 SER A C 1
ATOM 683 O O . SER A 1 84 ? 7.968 8.816 16.545 1.00 71.94 84 SER A O 1
ATOM 685 N N . ILE A 1 85 ? 6.866 7.287 15.314 1.00 67.62 85 ILE A N 1
ATOM 686 C CA . ILE A 1 85 ? 8.021 6.799 14.553 1.00 67.62 85 ILE A CA 1
ATOM 687 C C . ILE A 1 85 ? 8.552 7.905 13.642 1.00 67.62 85 ILE A C 1
ATOM 689 O O . ILE A 1 85 ? 9.764 8.095 13.594 1.00 67.62 85 ILE A O 1
ATOM 693 N N . SER A 1 86 ? 7.680 8.664 12.968 1.00 60.97 86 SER A N 1
ATOM 694 C CA . SER A 1 86 ? 8.102 9.773 12.105 1.00 60.97 86 SER A CA 1
ATOM 695 C C . SER A 1 86 ? 8.707 10.938 12.893 1.00 60.97 86 SER A C 1
ATOM 697 O O . SER A 1 86 ? 9.632 11.580 12.412 1.00 60.97 86 SER A O 1
ATOM 699 N N . GLN A 1 87 ? 8.201 11.227 14.097 1.00 63.53 87 GLN A N 1
ATOM 700 C CA . GLN A 1 87 ? 8.703 12.325 14.934 1.00 63.53 87 GLN A CA 1
ATOM 701 C C . GLN A 1 87 ? 9.990 11.974 15.695 1.00 63.53 87 GLN A C 1
ATOM 703 O O . GLN A 1 87 ? 10.779 12.870 15.980 1.00 63.53 87 GLN A O 1
ATOM 708 N N . ASN A 1 88 ? 10.213 10.695 16.019 1.00 63.75 88 ASN A N 1
ATOM 709 C CA . ASN A 1 88 ? 11.350 10.253 16.835 1.00 63.75 88 ASN A CA 1
ATOM 710 C C . ASN A 1 88 ? 12.461 9.535 16.051 1.00 63.75 88 ASN A C 1
ATOM 712 O O . ASN A 1 88 ? 13.455 9.148 16.663 1.00 63.75 88 ASN A O 1
ATOM 716 N N . ASN A 1 89 ? 12.343 9.357 14.728 1.00 58.66 89 ASN A N 1
ATOM 717 C CA . ASN A 1 89 ? 13.450 8.863 13.902 1.00 58.66 89 ASN A CA 1
ATOM 718 C C . ASN A 1 89 ? 14.231 10.018 13.257 1.00 58.66 89 ASN A C 1
ATOM 720 O O . ASN A 1 89 ? 13.820 10.513 12.208 1.00 58.66 89 ASN A O 1
ATOM 724 N N . PRO A 1 90 ? 15.410 10.394 13.786 1.00 57.00 90 PRO A N 1
ATOM 725 C CA . PRO A 1 90 ? 16.308 11.336 13.113 1.00 57.00 90 PRO A CA 1
ATOM 726 C C . PRO A 1 90 ? 16.896 10.788 11.797 1.00 57.00 90 PRO A C 1
ATOM 728 O O . PRO A 1 90 ? 17.523 11.534 11.052 1.00 57.00 90 PRO A O 1
ATOM 731 N N . THR A 1 91 ? 16.710 9.495 11.509 1.00 58.53 91 THR A N 1
ATOM 732 C CA . THR A 1 91 ? 17.137 8.811 10.277 1.00 58.53 91 THR A CA 1
ATOM 733 C C . THR A 1 91 ? 15.988 8.534 9.304 1.00 58.53 91 THR A C 1
ATOM 735 O O . THR A 1 91 ? 16.230 7.980 8.231 1.00 58.53 91 THR A O 1
ATOM 738 N N . ALA A 1 92 ? 14.741 8.879 9.651 1.00 62.94 92 ALA A N 1
ATOM 739 C CA . ALA A 1 92 ? 13.627 8.731 8.724 1.00 62.94 92 ALA A CA 1
ATOM 740 C C . ALA A 1 92 ? 13.807 9.735 7.583 1.00 62.94 92 ALA A C 1
ATOM 742 O O . ALA A 1 92 ? 13.867 10.942 7.815 1.00 62.94 92 ALA A O 1
ATOM 743 N N . PHE A 1 93 ? 13.908 9.227 6.353 1.00 65.00 93 PHE A N 1
ATOM 744 C CA . PHE A 1 93 ? 13.913 10.068 5.163 1.00 65.00 93 PHE A CA 1
ATOM 745 C C . PHE A 1 93 ? 12.678 10.960 5.181 1.00 65.00 93 PHE A C 1
ATOM 747 O O . PHE A 1 93 ? 11.555 10.480 5.359 1.00 65.00 93 PHE A O 1
ATOM 754 N N . THR A 1 94 ? 12.888 12.260 5.009 1.00 76.19 94 THR A N 1
ATOM 755 C CA . THR A 1 94 ? 11.766 13.183 4.901 1.00 76.19 94 THR A CA 1
ATOM 756 C C . THR A 1 94 ? 11.010 12.909 3.601 1.00 76.19 94 THR A C 1
ATOM 758 O O . THR A 1 94 ? 11.570 12.367 2.644 1.00 76.19 94 THR A O 1
ATOM 761 N N . GLU A 1 95 ? 9.745 13.326 3.525 1.00 74.06 95 GLU A N 1
ATOM 762 C CA . GLU A 1 95 ? 8.954 13.260 2.284 1.00 74.06 95 GLU A CA 1
ATOM 763 C C . GLU A 1 95 ? 9.720 13.875 1.093 1.00 74.06 95 GLU A C 1
ATOM 765 O O . GLU A 1 95 ? 9.715 13.347 -0.019 1.00 74.06 95 GLU A O 1
ATOM 770 N N . ALA A 1 96 ? 10.458 14.962 1.344 1.00 73.88 96 ALA A N 1
ATOM 771 C CA . ALA A 1 96 ? 11.285 15.625 0.343 1.00 73.88 96 ALA A CA 1
ATOM 772 C C . ALA A 1 96 ? 12.456 14.749 -0.135 1.00 73.88 96 ALA A C 1
ATOM 774 O O . ALA A 1 96 ? 12.742 14.706 -1.336 1.00 73.88 96 ALA A O 1
ATOM 775 N N . ASP A 1 97 ? 13.113 14.026 0.775 1.00 82.88 97 ASP A N 1
ATOM 776 C CA . ASP A 1 97 ? 14.205 13.116 0.423 1.00 82.88 97 ASP A CA 1
ATOM 777 C C . ASP A 1 97 ? 13.697 11.922 -0.389 1.00 82.88 97 ASP A C 1
ATOM 779 O O . ASP A 1 97 ? 14.289 11.574 -1.414 1.00 82.88 97 ASP A O 1
ATOM 783 N N . LEU A 1 98 ? 12.557 11.347 0.010 1.00 84.56 98 LEU A N 1
ATOM 784 C CA . LEU A 1 98 ? 11.901 10.265 -0.726 1.00 84.56 98 LEU A CA 1
ATOM 785 C C . LEU A 1 98 ? 11.512 10.709 -2.140 1.00 84.56 98 LEU A C 1
ATOM 787 O O . LEU A 1 98 ? 11.734 9.975 -3.105 1.00 84.56 98 LEU A O 1
ATOM 791 N N . MET A 1 99 ? 10.987 11.926 -2.295 1.00 87.00 99 MET A N 1
ATOM 792 C CA . MET A 1 99 ? 10.619 12.469 -3.602 1.00 87.00 99 MET A CA 1
ATOM 793 C C . MET A 1 99 ? 11.845 12.707 -4.496 1.00 87.00 99 MET A C 1
ATOM 795 O O . MET A 1 99 ? 11.823 12.396 -5.692 1.00 87.00 99 MET A O 1
ATOM 799 N N . LYS A 1 100 ? 12.938 13.229 -3.926 1.00 90.88 100 LYS A N 1
ATOM 800 C CA . LYS A 1 100 ? 14.209 13.423 -4.637 1.00 90.88 100 LYS A CA 1
ATOM 801 C C . LYS A 1 100 ? 14.775 12.094 -5.128 1.00 90.88 100 LYS A C 1
ATOM 803 O O . LYS A 1 100 ? 15.175 11.991 -6.290 1.00 90.88 100 LYS A O 1
ATOM 808 N N . GLU A 1 101 ? 14.755 11.082 -4.273 1.00 91.25 101 GLU A N 1
ATOM 809 C CA . GLU A 1 101 ? 15.242 9.751 -4.603 1.00 91.25 101 GLU A CA 1
ATOM 810 C C . GLU A 1 101 ? 14.355 9.055 -5.645 1.00 91.25 101 GLU A C 1
ATOM 812 O O . GLU A 1 101 ? 14.862 8.505 -6.621 1.00 91.25 101 GLU A O 1
ATOM 817 N N . ASN A 1 102 ? 13.027 9.176 -5.540 1.00 94.69 102 ASN A N 1
ATOM 818 C CA . ASN A 1 102 ? 12.103 8.656 -6.551 1.00 94.69 102 ASN A CA 1
ATOM 819 C C . ASN A 1 102 ? 12.392 9.247 -7.940 1.00 94.69 102 ASN A C 1
ATOM 821 O O . ASN A 1 102 ? 12.407 8.529 -8.941 1.00 94.69 102 ASN A O 1
ATOM 825 N N . ASN A 1 103 ? 12.676 10.549 -8.002 1.00 95.06 103 ASN A N 1
ATOM 826 C CA . ASN A 1 103 ? 13.042 11.220 -9.246 1.00 95.06 103 ASN A CA 1
ATOM 827 C C . ASN A 1 103 ? 14.383 10.728 -9.807 1.00 95.06 103 ASN A C 1
ATOM 829 O O . ASN A 1 103 ? 14.498 10.561 -11.023 1.00 95.06 103 ASN A O 1
ATOM 833 N N . ARG A 1 104 ? 15.382 10.479 -8.949 1.00 97.25 104 ARG A N 1
ATOM 834 C CA . ARG A 1 104 ? 16.666 9.881 -9.354 1.00 97.25 104 ARG A CA 1
ATOM 835 C C . ARG A 1 104 ? 16.445 8.502 -9.975 1.00 97.25 104 ARG A C 1
ATOM 837 O O . ARG A 1 104 ? 16.832 8.283 -11.120 1.00 97.25 104 ARG A O 1
ATOM 844 N N . LEU A 1 105 ? 15.727 7.630 -9.270 1.00 97.25 105 LEU A N 1
ATOM 845 C CA . LEU A 1 105 ? 15.428 6.268 -9.717 1.00 97.25 105 LEU A CA 1
ATOM 846 C C . LEU A 1 105 ? 14.645 6.246 -11.038 1.00 97.25 105 LEU A C 1
ATOM 848 O O . LEU A 1 105 ? 14.937 5.442 -11.921 1.00 97.25 105 LEU A O 1
ATOM 852 N N . ARG A 1 106 ? 13.681 7.158 -11.229 1.00 96.75 106 ARG A N 1
ATOM 853 C CA . ARG A 1 106 ? 12.944 7.281 -12.502 1.00 96.75 106 ARG A CA 1
ATOM 854 C C . ARG A 1 106 ? 13.853 7.638 -13.677 1.00 96.75 106 ARG A C 1
ATOM 856 O O . ARG A 1 106 ? 13.628 7.135 -14.775 1.00 96.75 106 ARG A O 1
ATOM 863 N N . ARG A 1 107 ? 14.859 8.492 -13.464 1.00 97.44 107 ARG A N 1
ATOM 864 C CA . ARG A 1 107 ? 15.834 8.854 -14.506 1.00 97.44 107 ARG A CA 1
ATOM 865 C C . ARG A 1 107 ? 16.729 7.673 -14.862 1.00 97.44 107 ARG A C 1
ATOM 867 O O . ARG A 1 107 ? 16.873 7.376 -16.040 1.00 97.44 107 ARG A O 1
ATOM 874 N N . GLU A 1 108 ? 17.258 6.974 -13.862 1.00 96.81 108 GLU A N 1
ATOM 875 C CA . GLU A 1 108 ? 18.096 5.781 -14.067 1.00 96.81 108 GLU A CA 1
ATOM 876 C C . GLU A 1 108 ? 17.339 4.667 -14.800 1.00 96.81 108 GLU A C 1
ATOM 878 O O . GLU A 1 108 ? 17.876 4.022 -15.703 1.00 96.81 108 GLU A O 1
ATOM 883 N N . LEU A 1 109 ? 16.059 4.480 -14.464 1.00 97.62 109 LEU A N 1
ATOM 884 C CA . LEU A 1 109 ? 15.195 3.520 -15.141 1.00 97.62 109 LEU A CA 1
ATOM 885 C C . LEU A 1 109 ? 14.980 3.881 -16.615 1.00 97.62 109 LEU A C 1
ATOM 887 O O . LEU A 1 109 ? 14.950 2.996 -17.470 1.00 97.62 109 LEU A O 1
ATOM 891 N N . GLU A 1 110 ? 14.805 5.166 -16.915 1.00 97.44 110 GLU A N 1
ATOM 892 C CA . GLU A 1 110 ? 14.623 5.637 -18.286 1.00 97.44 110 GLU A CA 1
ATOM 893 C C . GLU A 1 110 ? 15.908 5.492 -19.113 1.00 97.44 110 GLU A C 1
ATOM 895 O O . GLU A 1 110 ? 15.852 5.027 -20.250 1.00 97.44 110 GLU A O 1
ATOM 900 N N . GLU A 1 111 ? 17.067 5.811 -18.533 1.00 97.25 111 GLU A N 1
ATOM 901 C CA . GLU A 1 111 ? 18.377 5.605 -19.165 1.00 97.25 111 GLU A CA 1
ATOM 902 C C . GLU A 1 111 ? 18.595 4.120 -19.494 1.00 97.25 111 GLU A C 1
ATOM 904 O O . GLU A 1 111 ? 18.815 3.750 -20.649 1.00 97.25 111 GLU A O 1
ATOM 909 N N . SER A 1 112 ? 18.372 3.246 -18.508 1.00 97.00 112 SER A N 1
ATOM 910 C CA . SER A 1 112 ? 18.509 1.794 -18.670 1.00 97.00 112 SER A CA 1
ATOM 911 C C . SER A 1 112 ? 17.575 1.243 -19.755 1.00 97.00 112 SER A C 1
ATOM 913 O O . SER A 1 112 ? 17.945 0.366 -20.537 1.00 97.00 112 SER A O 1
ATOM 915 N N . LYS A 1 113 ? 16.343 1.760 -19.855 1.00 96.94 113 LYS A N 1
ATOM 916 C CA . LYS A 1 113 ? 15.398 1.358 -20.910 1.00 96.94 113 LYS A CA 1
ATOM 917 C 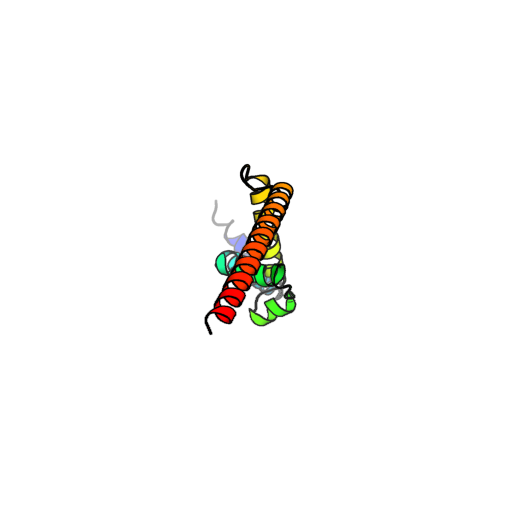C . LYS A 1 113 ? 15.884 1.752 -22.300 1.00 96.94 113 LYS A C 1
ATOM 919 O O . LYS A 1 113 ? 15.700 0.972 -23.236 1.00 96.94 113 LYS A O 1
ATOM 924 N N . LYS A 1 114 ? 16.497 2.928 -22.452 1.00 96.69 114 LYS A N 1
ATOM 925 C CA . LYS A 1 114 ? 17.073 3.363 -23.733 1.00 96.69 114 LYS A CA 1
ATOM 926 C C . LYS A 1 114 ? 18.224 2.461 -24.154 1.00 96.69 114 LYS A C 1
ATOM 928 O O . LYS A 1 114 ? 18.244 2.039 -25.309 1.00 96.69 114 LYS A O 1
ATOM 933 N N . GLU A 1 115 ? 19.114 2.104 -23.232 1.00 95.50 115 GLU A N 1
ATOM 934 C CA . GLU A 1 115 ? 20.208 1.162 -23.498 1.00 95.50 115 GLU A CA 1
ATOM 935 C C . GLU A 1 115 ? 19.676 -0.205 -23.939 1.00 95.50 115 GLU A C 1
ATOM 937 O O . GLU A 1 115 ? 20.074 -0.726 -24.981 1.00 95.50 115 GLU A O 1
ATOM 942 N N . VAL A 1 116 ? 18.690 -0.753 -23.221 1.00 97.12 116 VAL A N 1
ATOM 943 C CA . VAL A 1 116 ? 18.044 -2.021 -23.596 1.00 97.12 116 VAL A CA 1
ATOM 944 C C . VAL A 1 116 ? 17.409 -1.937 -24.984 1.00 97.12 116 VAL A C 1
ATOM 946 O O . VAL A 1 116 ? 17.525 -2.873 -25.776 1.00 97.12 116 VAL A O 1
ATOM 949 N N . LEU A 1 117 ? 16.731 -0.833 -25.308 1.00 96.75 117 LEU A N 1
ATOM 950 C CA . LEU A 1 117 ? 16.134 -0.632 -26.630 1.00 96.75 117 LEU A CA 1
ATOM 951 C C . LEU A 1 117 ? 17.193 -0.527 -27.730 1.00 96.75 117 LEU A C 1
ATOM 953 O O . LEU A 1 117 ? 16.999 -1.085 -28.810 1.00 96.75 117 LEU A O 1
ATOM 957 N N . PHE A 1 118 ? 18.300 0.162 -27.466 1.00 96.62 118 PHE A N 1
ATOM 958 C CA . PHE A 1 118 ? 19.419 0.271 -28.395 1.00 96.62 118 PHE A CA 1
ATOM 959 C C . PHE A 1 118 ? 20.039 -1.101 -28.677 1.00 96.62 118 PHE A C 1
ATOM 961 O O . PHE A 1 118 ? 20.134 -1.503 -29.837 1.00 96.62 118 PHE A O 1
ATOM 968 N N . LEU A 1 119 ? 20.359 -1.865 -27.630 1.00 96.50 119 LEU A N 1
ATOM 969 C CA . LEU A 1 119 ? 20.926 -3.209 -27.757 1.00 96.50 119 LEU A CA 1
ATOM 970 C C . LEU A 1 119 ? 19.977 -4.167 -28.483 1.00 96.50 119 LEU A C 1
ATOM 972 O O . LEU A 1 119 ? 20.412 -4.922 -29.348 1.00 96.50 119 LEU A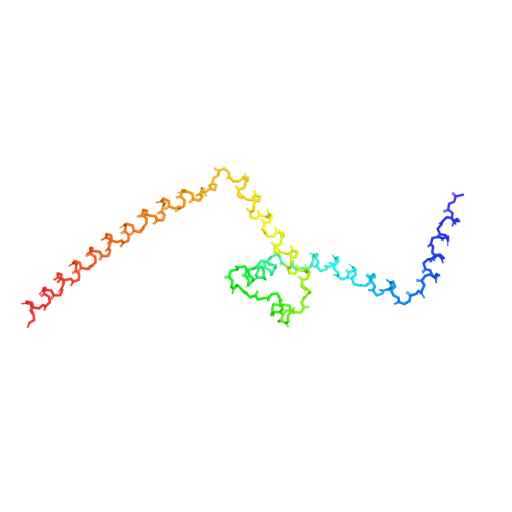 O 1
ATOM 976 N N . LYS A 1 120 ? 18.668 -4.103 -28.204 1.00 96.38 120 LYS A N 1
ATOM 977 C CA . LYS A 1 120 ? 17.660 -4.893 -28.932 1.00 96.38 120 LYS A CA 1
ATOM 978 C C . LYS A 1 120 ? 17.616 -4.550 -30.419 1.00 96.38 120 LYS A C 1
ATOM 980 O O . LYS A 1 120 ? 17.518 -5.455 -31.242 1.00 96.38 120 LYS A O 1
ATOM 985 N N . LYS A 1 121 ? 17.696 -3.263 -30.774 1.00 95.44 121 LYS A N 1
ATOM 986 C CA . LYS A 1 121 ? 17.759 -2.828 -32.179 1.00 95.44 121 LYS A CA 1
ATOM 987 C C . LYS A 1 121 ? 19.035 -3.314 -32.860 1.00 95.44 121 L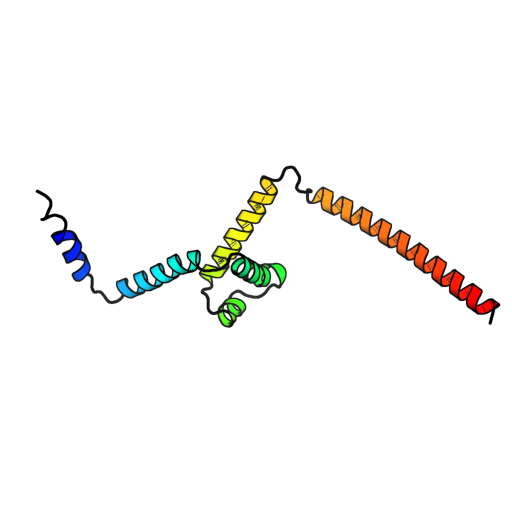YS A C 1
ATOM 989 O O . LYS A 1 121 ? 18.951 -3.812 -33.976 1.00 95.44 121 LYS A O 1
ATOM 994 N N . ALA A 1 122 ? 20.182 -3.216 -32.187 1.00 94.19 122 ALA A N 1
ATOM 995 C CA . ALA A 1 122 ? 21.450 -3.722 -32.703 1.00 94.19 122 ALA A CA 1
ATOM 996 C C . ALA A 1 122 ? 21.395 -5.242 -32.925 1.00 94.19 122 ALA A C 1
ATOM 998 O O . ALA A 1 122 ? 21.697 -5.713 -34.015 1.00 94.19 122 ALA A O 1
ATOM 999 N N . ALA A 1 123 ? 20.916 -6.006 -31.938 1.00 94.75 123 ALA A N 1
ATOM 1000 C CA . ALA A 1 123 ? 20.747 -7.453 -32.056 1.00 94.75 123 ALA A CA 1
ATOM 1001 C C . ALA A 1 123 ? 19.812 -7.839 -33.216 1.00 94.75 123 ALA A C 1
ATOM 1003 O O . ALA A 1 123 ? 20.128 -8.748 -33.979 1.00 94.75 123 ALA A O 1
ATOM 1004 N N . ALA A 1 124 ? 18.692 -7.127 -33.389 1.00 94.12 124 ALA A N 1
ATOM 1005 C CA . ALA A 1 124 ? 17.771 -7.354 -34.502 1.00 94.12 124 ALA A CA 1
ATOM 1006 C C . ALA A 1 124 ? 18.393 -7.015 -35.868 1.00 94.12 124 ALA A C 1
ATOM 1008 O O . ALA A 1 124 ? 18.139 -7.718 -36.843 1.00 94.12 124 ALA A O 1
ATOM 1009 N N . PHE A 1 125 ? 19.211 -5.961 -35.941 1.00 93.00 125 PHE A N 1
ATOM 1010 C CA . PHE A 1 125 ? 19.958 -5.610 -37.148 1.00 93.00 125 PHE A CA 1
ATOM 1011 C C . PHE A 1 125 ? 20.947 -6.721 -37.526 1.00 93.00 125 PHE A C 1
ATOM 1013 O O . PHE A 1 125 ? 20.887 -7.231 -38.641 1.00 93.00 125 PHE A O 1
ATOM 1020 N N . PHE A 1 126 ? 21.782 -7.167 -36.581 1.00 89.50 126 PHE A N 1
ATOM 1021 C CA . PHE A 1 126 ? 22.750 -8.240 -36.829 1.00 89.50 126 PHE A CA 1
ATOM 1022 C C . PHE A 1 126 ? 22.080 -9.574 -37.177 1.00 89.50 126 PHE A C 1
ATOM 1024 O O . PHE A 1 126 ? 22.535 -10.269 -38.079 1.00 89.50 126 PHE A O 1
ATOM 1031 N N . ALA A 1 127 ? 20.966 -9.917 -36.524 1.00 92.12 127 ALA A N 1
ATOM 1032 C CA . ALA A 1 127 ? 20.212 -11.127 -36.847 1.00 92.12 127 ALA A CA 1
ATOM 1033 C C . ALA A 1 127 ? 19.643 -11.121 -38.280 1.00 92.12 127 ALA A C 1
ATOM 1035 O O . ALA A 1 127 ? 19.447 -12.188 -38.851 1.00 92.12 127 ALA A O 1
ATOM 1036 N N . LYS A 1 128 ? 19.390 -9.941 -38.862 1.00 86.31 128 LYS A N 1
ATOM 1037 C CA . LYS A 1 128 ? 18.892 -9.786 -40.235 1.00 86.31 128 LYS A CA 1
ATOM 1038 C C . LYS A 1 128 ? 19.996 -9.859 -41.299 1.00 86.31 128 LYS A C 1
ATOM 1040 O O . LYS A 1 128 ? 19.686 -10.209 -42.427 1.00 86.31 128 LYS A O 1
ATOM 1045 N N . GLU A 1 129 ? 21.242 -9.503 -40.980 1.00 77.50 129 GLU A N 1
ATOM 1046 C CA . GLU A 1 129 ? 22.357 -9.568 -41.946 1.00 77.50 129 GLU A CA 1
ATOM 1047 C C . GLU A 1 129 ? 23.038 -10.942 -42.019 1.00 77.50 129 GLU A C 1
ATOM 1049 O O . GLU A 1 129 ? 23.705 -11.238 -43.006 1.00 77.50 129 GLU A O 1
ATOM 1054 N N . ILE A 1 130 ? 22.892 -11.776 -40.984 1.00 68.00 130 ILE A N 1
ATOM 1055 C CA . ILE A 1 130 ? 23.525 -13.107 -40.913 1.00 68.00 130 ILE A CA 1
ATOM 1056 C C . ILE A 1 130 ? 22.566 -14.231 -41.367 1.00 68.00 130 ILE A C 1
ATOM 1058 O O . ILE A 1 130 ? 23.019 -15.346 -41.629 1.00 68.00 130 ILE A O 1
ATOM 1062 N N . GLY A 1 131 ? 21.259 -13.958 -41.459 1.00 54.41 131 GLY A N 1
ATOM 1063 C CA . GLY A 1 131 ? 20.236 -14.891 -41.958 1.00 54.41 131 GLY A CA 1
ATOM 1064 C C . GLY A 1 131 ? 19.875 -14.639 -43.413 1.00 54.41 131 GLY A C 1
ATOM 1065 O O . GLY A 1 131 ? 19.641 -15.640 -44.124 1.00 54.41 131 GLY A O 1
#

Secondary structure (DSSP, 8-state):
--SHHHHHHHHHHTT---TTHHHHHHHHHHHHHHHTTS-HHHHHHHHHHHHTT---HHHHHHHH---HHHHHHHHHHHHHHHHHHHHH-TTSPPHHHHHHHHHHHHHHHHHHHHHHHHHHHHHHHHHHHH-

Radius of gyration: 30.4 Å; chains: 1; bounding box: 55×30×106 Å

Sequence (131 aa):
MNEVAHGCTEMIYQRCNTSGLMSIISLVKEQIIMSRKYEPEFKRKIVRLHLEEGRSYKSITAEYGFSKTAVSHWCEEYSKECQSISQNNPTAFTEADLMKENNRLRRELEESKKEVLFLKKAAAFFAKEIG

pLDDT: mean 72.01, std 19.69, range [31.86, 97.62]